Protein AF-A0A431Q309-F1 (afdb_monomer_lite)

Sequence (59 aa):
MYFVFAGENCFAFFYLLSGTGDKPVWAVSGQYKPLAANVDDFDSYDHALRFIMAHAPVQ

Radius of gyration: 11.52 Å; chains: 1; bounding box: 25×20×33 Å

Structure (mmCIF, N/CA/C/O backbone):
data_AF-A0A431Q309-F1
#
_entry.id   AF-A0A431Q309-F1
#
loop_
_atom_site.group_PDB
_atom_site.id
_atom_site.type_symbol
_atom_site.label_atom_id
_atom_site.label_alt_id
_atom_site.label_comp_id
_atom_site.label_asym_id
_atom_site.label_entity_id
_atom_site.label_seq_id
_atom_site.pdbx_PDB_ins_code
_atom_site.Cartn_x
_atom_site.Cartn_y
_atom_site.Cartn_z
_atom_site.occupancy
_atom_site.B_iso_or_equiv
_atom_site.auth_seq_id
_atom_site.auth_comp_id
_atom_site.auth_asym_id
_atom_site.auth_atom_id
_atom_site.pdbx_PDB_model_num
ATOM 1 N N . MET A 1 1 ? 10.878 -4.933 1.903 1.00 78.62 1 MET A N 1
ATOM 2 C CA . MET A 1 1 ? 9.455 -5.035 2.288 1.00 78.62 1 MET A CA 1
ATOM 3 C C . MET A 1 1 ? 9.272 -4.235 3.561 1.00 78.62 1 MET A C 1
ATOM 5 O O . MET A 1 1 ? 10.117 -4.353 4.441 1.00 78.62 1 MET A O 1
ATOM 9 N N . TYR A 1 2 ? 8.230 -3.414 3.627 1.00 82.31 2 TYR A N 1
ATOM 10 C CA . TYR A 1 2 ? 7.939 -2.510 4.736 1.00 82.31 2 TYR A CA 1
ATOM 11 C C . TYR A 1 2 ? 6.511 -2.751 5.218 1.00 82.31 2 TYR A C 1
ATOM 13 O O . TYR A 1 2 ? 5.586 -2.798 4.410 1.00 82.31 2 TYR A O 1
ATOM 21 N N . PHE A 1 3 ? 6.345 -2.920 6.526 1.00 84.06 3 PHE A N 1
ATOM 22 C CA . PHE A 1 3 ? 5.053 -3.165 7.162 1.00 84.06 3 PHE A CA 1
ATOM 23 C C . PHE A 1 3 ? 4.501 -1.871 7.751 1.00 84.06 3 PHE A C 1
ATOM 25 O O . PHE A 1 3 ? 5.259 -1.056 8.278 1.00 84.06 3 PHE A O 1
ATOM 32 N N . VAL A 1 4 ? 3.185 -1.699 7.671 1.00 81.88 4 VAL A N 1
ATOM 33 C CA . VAL A 1 4 ? 2.480 -0.526 8.181 1.00 81.88 4 VAL A CA 1
ATOM 34 C C . VAL A 1 4 ? 1.492 -0.962 9.254 1.00 81.88 4 VAL A C 1
ATOM 36 O O . VAL A 1 4 ? 0.633 -1.824 9.037 1.00 81.88 4 VAL A O 1
ATOM 39 N N . PHE A 1 5 ? 1.645 -0.355 10.427 1.00 83.44 5 PHE A N 1
ATOM 40 C CA . PHE A 1 5 ? 0.903 -0.687 11.634 1.00 83.44 5 PHE A CA 1
ATOM 41 C C . PHE A 1 5 ? -0.020 0.463 12.038 1.00 83.44 5 PHE A C 1
ATOM 43 O O . PHE A 1 5 ? 0.355 1.631 11.943 1.00 83.44 5 PHE A O 1
ATOM 50 N N . ALA A 1 6 ? -1.213 0.116 12.517 1.00 81.69 6 ALA A N 1
ATOM 51 C CA . ALA A 1 6 ? -2.138 1.005 13.206 1.00 81.69 6 ALA A CA 1
ATOM 52 C C . ALA A 1 6 ? -2.304 0.475 14.637 1.00 81.69 6 ALA A C 1
ATOM 54 O O . ALA A 1 6 ? -2.960 -0.545 14.866 1.00 81.69 6 ALA A O 1
ATOM 55 N N . GLY A 1 7 ? -1.634 1.119 15.595 1.00 83.69 7 GLY A N 1
ATOM 56 C CA . GLY A 1 7 ? -1.442 0.546 16.929 1.00 83.69 7 GLY A CA 1
ATOM 57 C C . GLY A 1 7 ? -0.635 -0.754 16.850 1.00 83.69 7 GLY A C 1
ATOM 58 O O . GLY A 1 7 ? 0.449 -0.775 16.271 1.00 83.69 7 GLY A O 1
ATOM 59 N N . GLU A 1 8 ? -1.180 -1.840 17.395 1.00 85.25 8 GLU A N 1
ATOM 60 C CA . GLU A 1 8 ? -0.550 -3.172 17.374 1.00 85.25 8 GLU A CA 1
ATOM 61 C C . GLU A 1 8 ? -0.881 -3.981 16.103 1.00 85.25 8 GLU A C 1
ATOM 63 O O . GLU A 1 8 ? -0.272 -5.018 15.843 1.00 85.25 8 GLU A O 1
ATOM 68 N N . ASN A 1 9 ? -1.819 -3.506 15.276 1.00 82.50 9 ASN A N 1
ATOM 69 C CA . ASN A 1 9 ? -2.306 -4.241 14.112 1.00 82.50 9 ASN A CA 1
ATOM 70 C C . ASN A 1 9 ? -1.535 -3.866 12.842 1.00 82.50 9 ASN A C 1
ATOM 72 O O . ASN A 1 9 ? -1.602 -2.727 12.377 1.00 82.50 9 ASN A O 1
ATOM 76 N N . CYS A 1 10 ? -0.862 -4.840 12.221 1.00 84.38 10 CYS A N 1
ATOM 77 C CA . CYS A 1 10 ? -0.354 -4.694 10.856 1.00 84.38 10 CYS A CA 1
ATOM 78 C C . CYS A 1 10 ? -1.530 -4.744 9.875 1.00 84.38 10 CYS A C 1
ATOM 80 O O . CYS A 1 10 ? -2.116 -5.808 9.661 1.00 84.38 10 CYS A O 1
ATOM 82 N N . PHE A 1 11 ? -1.871 -3.610 9.264 1.00 83.31 11 PHE A N 1
ATOM 83 C CA . PHE A 1 11 ? -3.014 -3.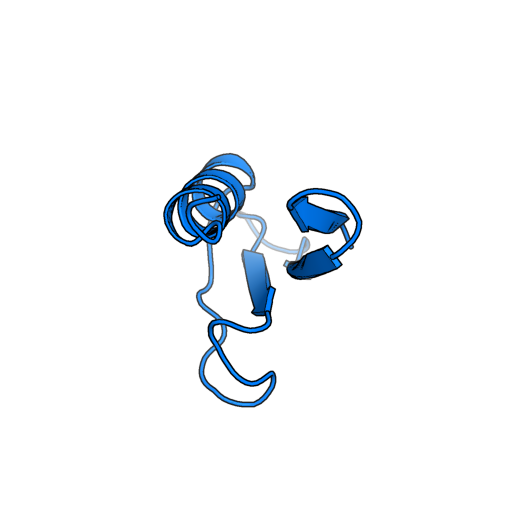523 8.350 1.00 83.31 11 PHE A CA 1
ATOM 84 C C . PHE A 1 11 ? -2.601 -3.467 6.878 1.00 83.31 11 PHE A C 1
ATOM 86 O O . PHE A 1 11 ? -3.426 -3.739 6.010 1.00 83.31 11 PHE A O 1
ATOM 93 N N . ALA A 1 12 ? -1.344 -3.149 6.571 1.00 84.69 12 ALA A N 1
ATOM 94 C CA . ALA A 1 12 ? -0.832 -3.128 5.206 1.00 84.69 12 ALA A CA 1
ATOM 95 C C . ALA A 1 12 ? 0.679 -3.366 5.168 1.00 84.69 12 ALA A C 1
ATOM 97 O O . ALA A 1 12 ? 1.381 -3.234 6.168 1.00 84.69 12 ALA A O 1
ATOM 98 N N . PHE A 1 13 ? 1.192 -3.704 3.995 1.00 83.94 13 PHE A N 1
ATOM 99 C CA . PHE A 1 13 ? 2.614 -3.740 3.704 1.00 83.94 13 PHE A CA 1
ATOM 100 C C . PHE A 1 13 ? 2.853 -3.338 2.252 1.00 83.94 13 PHE A C 1
ATOM 102 O O . PHE A 1 13 ? 1.991 -3.492 1.386 1.00 83.94 13 PHE A O 1
ATOM 109 N N . PHE A 1 14 ? 4.051 -2.843 1.980 1.00 83.56 14 PHE A N 1
ATOM 110 C CA . PHE A 1 14 ? 4.479 -2.510 0.633 1.00 83.56 14 PHE A CA 1
ATOM 111 C C . PHE A 1 14 ? 5.884 -3.022 0.349 1.00 83.56 14 PHE A C 1
ATOM 113 O O . PHE A 1 14 ? 6.713 -3.224 1.246 1.00 83.56 14 PHE A O 1
ATOM 120 N N . TYR A 1 15 ? 6.149 -3.306 -0.916 1.00 81.38 15 TYR A N 1
ATOM 121 C CA . TYR A 1 15 ? 7.383 -3.944 -1.344 1.00 81.38 15 TYR A CA 1
ATOM 122 C C . TYR A 1 15 ? 7.786 -3.481 -2.739 1.00 81.38 15 TYR A C 1
ATOM 124 O O . TYR A 1 15 ? 6.950 -3.139 -3.567 1.00 81.38 15 TYR A O 1
ATOM 132 N N . LEU A 1 16 ? 9.094 -3.448 -2.980 1.00 83.44 16 LEU A N 1
ATOM 133 C CA . LEU A 1 16 ? 9.643 -3.165 -4.297 1.00 83.44 16 LEU A CA 1
ATOM 134 C C . LEU A 1 16 ? 9.453 -4.412 -5.172 1.00 83.44 16 LEU A C 1
ATOM 136 O O . LEU A 1 16 ? 9.984 -5.470 -4.836 1.00 83.44 16 LEU A O 1
ATOM 140 N N . LEU A 1 17 ? 8.698 -4.287 -6.262 1.00 78.75 17 LEU A N 1
ATOM 141 C CA . LEU A 1 17 ? 8.503 -5.347 -7.255 1.00 78.75 17 LEU A CA 1
ATOM 142 C C . LEU A 1 17 ? 9.679 -5.452 -8.216 1.00 78.75 17 LEU A C 1
ATOM 144 O O . LEU A 1 17 ? 10.146 -6.545 -8.521 1.00 78.75 17 LEU A O 1
ATOM 148 N N . SER A 1 18 ? 10.142 -4.305 -8.702 1.00 77.88 18 SER A N 1
ATOM 149 C CA . SER A 1 18 ? 11.269 -4.209 -9.617 1.00 77.88 18 SER A CA 1
ATOM 150 C C . SER A 1 18 ? 12.038 -2.931 -9.329 1.00 77.88 18 SER A C 1
ATOM 152 O O . SER A 1 18 ? 11.467 -1.841 -9.301 1.00 77.88 18 SER A O 1
ATOM 154 N N . GLY A 1 19 ? 13.340 -3.082 -9.097 1.00 67.69 19 GLY A N 1
ATOM 155 C CA . GLY A 1 19 ? 14.303 -1.980 -9.059 1.00 67.69 19 GLY A CA 1
ATOM 156 C C . GLY A 1 19 ? 15.164 -1.906 -10.323 1.00 67.69 19 GLY A C 1
ATOM 157 O O . GLY A 1 19 ? 16.038 -1.052 -10.412 1.00 67.69 19 GLY A O 1
ATOM 158 N N . THR A 1 20 ? 14.959 -2.821 -11.278 1.00 60.84 20 THR A N 1
ATOM 159 C CA . THR A 1 20 ? 15.717 -2.910 -12.531 1.00 60.84 20 THR A CA 1
ATOM 160 C C . THR A 1 20 ? 14.887 -2.313 -13.665 1.00 60.84 20 THR A C 1
ATOM 162 O O . THR A 1 20 ? 14.044 -2.988 -14.254 1.00 60.84 20 THR A O 1
ATOM 165 N N . GLY A 1 21 ? 15.102 -1.024 -13.922 1.00 59.75 21 GLY A N 1
ATOM 166 C CA . GLY A 1 21 ? 14.403 -0.192 -14.903 1.00 59.75 21 GLY A CA 1
ATOM 167 C C . GLY A 1 21 ? 14.530 1.284 -14.511 1.00 59.75 21 GLY A C 1
ATOM 168 O O . GLY A 1 21 ? 14.852 1.574 -13.361 1.00 59.75 21 GLY A O 1
ATOM 169 N N . ASP A 1 22 ? 14.273 2.215 -15.436 1.00 64.56 22 ASP A N 1
ATOM 170 C CA . ASP A 1 22 ? 14.414 3.670 -15.208 1.00 64.56 22 ASP A CA 1
ATOM 171 C C . ASP A 1 22 ? 13.598 4.205 -14.011 1.00 64.56 22 ASP A C 1
ATOM 173 O O . ASP A 1 22 ? 13.832 5.329 -13.561 1.00 64.56 22 ASP A O 1
ATOM 177 N N . LYS A 1 23 ? 12.637 3.426 -13.485 1.00 66.56 23 LYS A N 1
ATOM 178 C CA . LYS A 1 23 ? 11.829 3.776 -12.310 1.00 66.56 23 LYS A CA 1
ATOM 179 C C . LYS A 1 23 ? 11.535 2.556 -11.424 1.00 66.56 23 LYS A C 1
ATOM 181 O O . LYS A 1 23 ? 11.175 1.503 -11.955 1.00 66.56 23 LYS A O 1
ATOM 186 N N . PRO A 1 24 ? 11.646 2.687 -10.089 1.00 75.94 24 PRO A N 1
ATOM 187 C CA . PRO A 1 24 ? 11.274 1.631 -9.157 1.00 75.94 24 PRO A CA 1
ATOM 188 C C . PRO A 1 24 ? 9.755 1.431 -9.147 1.00 75.94 24 PRO A C 1
ATOM 190 O O . PRO A 1 24 ? 9.006 2.401 -9.052 1.00 75.94 24 PRO A O 1
ATOM 193 N N . VAL A 1 25 ? 9.311 0.176 -9.197 1.00 81.19 25 VAL A N 1
ATOM 194 C CA . VAL A 1 25 ? 7.889 -0.183 -9.090 1.00 81.19 25 VAL A CA 1
ATOM 195 C C . VAL A 1 25 ? 7.610 -0.708 -7.693 1.00 81.19 25 VAL A C 1
ATOM 197 O O . VAL A 1 25 ? 8.196 -1.707 -7.266 1.00 81.19 25 VAL A O 1
ATOM 200 N N . TRP A 1 26 ? 6.709 -0.042 -6.984 1.00 82.06 26 TRP A N 1
ATOM 201 C CA . TRP A 1 26 ? 6.285 -0.408 -5.641 1.00 82.06 26 TRP A CA 1
ATOM 202 C C . TRP A 1 26 ? 4.887 -1.009 -5.670 1.00 82.06 26 TRP A C 1
ATOM 204 O O . TRP A 1 26 ? 3.982 -0.434 -6.260 1.00 82.06 26 TRP A O 1
ATOM 214 N N . ALA A 1 27 ? 4.724 -2.134 -4.986 1.00 80.31 27 ALA A N 1
ATOM 215 C CA . ALA A 1 27 ? 3.455 -2.802 -4.755 1.00 80.31 27 ALA A CA 1
ATOM 216 C C . ALA A 1 27 ? 2.977 -2.576 -3.329 1.00 80.31 27 ALA A C 1
ATOM 218 O O . ALA A 1 27 ? 3.784 -2.535 -2.396 1.00 80.31 27 ALA A O 1
ATOM 219 N N . VAL A 1 28 ? 1.659 -2.543 -3.152 1.00 79.12 28 VAL A N 1
ATOM 220 C CA . VAL A 1 28 ? 1.023 -2.445 -1.841 1.00 79.12 28 VAL A CA 1
ATOM 221 C C . VAL A 1 28 ? -0.064 -3.507 -1.692 1.00 79.12 28 VAL A C 1
ATOM 223 O O . VAL A 1 28 ? -0.837 -3.749 -2.614 1.00 79.12 28 VAL A O 1
ATOM 226 N N . SER A 1 29 ? -0.128 -4.141 -0.522 1.00 80.06 29 SER A N 1
ATOM 227 C CA . SER A 1 29 ? -1.159 -5.112 -0.150 1.00 80.06 29 SER A CA 1
ATOM 228 C C . SER A 1 29 ? -1.541 -4.938 1.320 1.00 80.06 29 SER A C 1
ATOM 230 O O . SER A 1 29 ? -0.736 -4.480 2.129 1.00 80.06 29 SER A O 1
ATOM 232 N N . GLY A 1 30 ? -2.752 -5.330 1.713 1.00 78.69 30 GLY A N 1
ATOM 233 C CA . GLY A 1 30 ? -3.181 -5.177 3.103 1.00 78.69 30 GLY A CA 1
ATOM 234 C C . GLY A 1 30 ? -4.597 -5.655 3.376 1.00 78.69 30 GLY A C 1
ATOM 235 O O . GLY A 1 30 ? -5.255 -6.235 2.525 1.00 78.69 30 GLY A O 1
ATOM 236 N N . GLN A 1 31 ? -5.099 -5.378 4.573 1.00 73.88 31 GLN A N 1
ATOM 237 C CA . GLN A 1 31 ? -6.478 -5.669 4.968 1.00 73.88 31 GLN A CA 1
ATOM 238 C C . GLN A 1 31 ? -7.504 -4.969 4.066 1.00 73.88 31 GLN A C 1
ATOM 240 O O . GLN A 1 31 ? -8.602 -5.483 3.876 1.00 73.88 31 GLN A O 1
ATOM 245 N N . TYR A 1 32 ? -7.137 -3.833 3.467 1.00 68.75 32 TYR A N 1
ATOM 246 C CA . TYR A 1 32 ? -7.996 -3.091 2.545 1.00 68.75 32 TYR A CA 1
ATOM 247 C C . TYR A 1 32 ? -8.053 -3.707 1.129 1.00 68.75 32 TYR A C 1
ATOM 249 O O . TYR A 1 32 ? -8.906 -3.310 0.335 1.00 68.75 32 TYR A O 1
ATOM 257 N N . LYS A 1 33 ? -7.170 -4.666 0.788 1.00 66.81 33 LYS A N 1
ATOM 258 C CA . LYS A 1 33 ? -7.116 -5.308 -0.537 1.00 66.81 33 LYS A CA 1
ATOM 259 C C . LYS A 1 33 ? -6.491 -6.715 -0.471 1.00 66.81 33 LYS A C 1
ATOM 261 O O . LYS A 1 33 ? -5.315 -6.830 -0.125 1.00 66.81 33 LYS A O 1
ATOM 266 N N . PRO A 1 34 ? -7.219 -7.794 -0.825 1.00 58.31 34 PRO A N 1
ATOM 267 C CA . PRO A 1 34 ? -6.650 -9.138 -0.820 1.00 58.31 34 PRO A CA 1
ATOM 268 C C . PRO A 1 34 ? -5.449 -9.240 -1.772 1.00 58.31 34 PRO A C 1
ATOM 270 O O . PRO A 1 34 ? -5.487 -8.709 -2.877 1.00 58.31 34 PRO A O 1
ATOM 273 N N . LEU A 1 35 ? -4.418 -9.985 -1.353 1.00 56.94 35 LEU A N 1
ATOM 274 C CA . L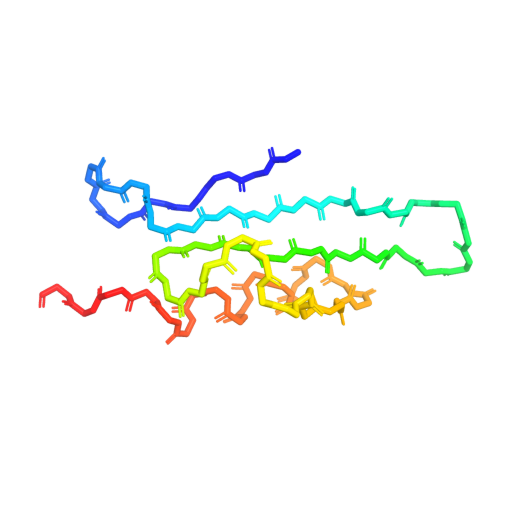EU A 1 35 ? -3.099 -10.148 -2.002 1.00 56.94 35 LEU 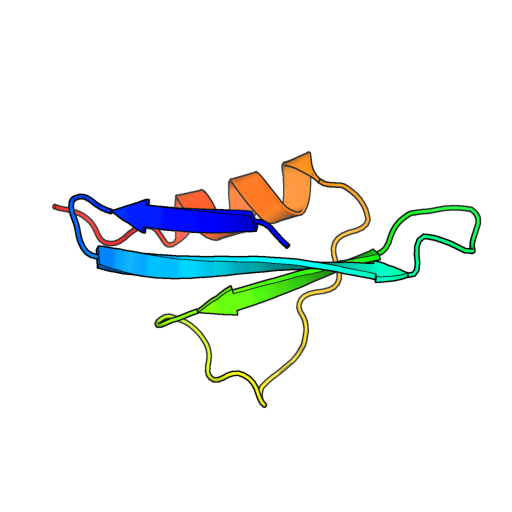A CA 1
ATOM 275 C C . LEU A 1 35 ? -3.150 -10.508 -3.504 1.00 56.94 35 LEU A C 1
ATOM 277 O O . L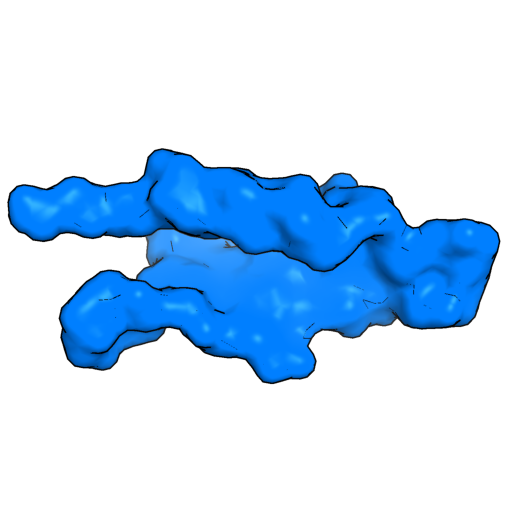EU A 1 35 ? -2.177 -10.306 -4.222 1.00 56.94 35 LEU A O 1
ATOM 281 N N . ALA A 1 36 ? -4.276 -11.058 -3.968 1.00 51.53 36 ALA A N 1
ATOM 282 C CA . ALA A 1 36 ? -4.506 -11.500 -5.342 1.00 51.53 36 ALA A CA 1
ATOM 283 C C . ALA A 1 36 ? -5.215 -10.461 -6.237 1.00 51.53 36 ALA A C 1
ATOM 285 O O . ALA A 1 36 ? -5.367 -10.695 -7.433 1.00 51.53 36 ALA A O 1
ATOM 286 N N . ALA A 1 37 ? -5.673 -9.334 -5.685 1.00 52.38 37 ALA A N 1
ATOM 287 C CA . ALA A 1 37 ? -6.405 -8.315 -6.425 1.00 52.38 37 ALA A CA 1
ATOM 288 C C . ALA A 1 37 ? -5.502 -7.104 -6.666 1.00 52.38 37 ALA A C 1
ATOM 290 O O . ALA A 1 37 ? -5.279 -6.327 -5.751 1.00 52.38 37 ALA A O 1
ATOM 291 N N . ASN A 1 38 ? -5.037 -6.951 -7.909 1.00 53.75 38 ASN A N 1
ATOM 292 C CA . ASN A 1 38 ? -4.386 -5.770 -8.485 1.00 53.75 38 ASN A CA 1
ATOM 293 C C . ASN A 1 38 ? -3.253 -5.176 -7.642 1.00 53.75 38 ASN A C 1
ATOM 295 O O . ASN A 1 38 ? -3.483 -4.464 -6.668 1.00 53.75 38 ASN A O 1
ATOM 299 N N . VAL A 1 39 ? -2.014 -5.375 -8.074 1.00 58.88 39 VAL A N 1
ATOM 300 C CA . VAL A 1 39 ? -0.940 -4.521 -7.586 1.00 58.88 39 VAL A CA 1
ATOM 301 C C . VAL A 1 39 ? -1.250 -3.091 -8.027 1.00 58.88 39 VAL A C 1
ATOM 303 O O . VAL A 1 39 ? -1.368 -2.825 -9.220 1.00 58.88 39 VAL A O 1
ATOM 306 N N . ASP A 1 40 ? -1.444 -2.184 -7.072 1.00 65.62 40 ASP A N 1
ATOM 307 C CA . ASP A 1 40 ? -1.337 -0.766 -7.391 1.00 65.62 40 ASP A CA 1
ATOM 308 C C . ASP A 1 40 ? 0.163 -0.500 -7.561 1.00 65.62 40 ASP A C 1
ATOM 310 O O . ASP A 1 40 ? 0.917 -0.549 -6.587 1.00 65.62 40 ASP A O 1
ATOM 314 N N . ASP A 1 41 ? 0.596 -0.357 -8.813 1.00 71.19 41 ASP A N 1
ATOM 315 C CA . ASP A 1 41 ? 1.986 -0.089 -9.169 1.00 71.19 41 ASP A CA 1
ATOM 316 C C . ASP A 1 41 ? 2.268 1.401 -8.957 1.00 71.19 41 ASP A C 1
ATOM 318 O O . ASP A 1 41 ? 1.728 2.261 -9.657 1.00 71.19 41 ASP A O 1
ATOM 322 N N . PHE A 1 42 ? 3.127 1.719 -7.991 1.00 78.31 42 PHE A N 1
ATOM 323 C CA . PHE A 1 42 ? 3.569 3.088 -7.739 1.00 78.31 42 PHE A CA 1
ATOM 324 C C . PHE A 1 42 ? 4.989 3.296 -8.262 1.00 78.31 42 PHE A C 1
ATOM 326 O O . PHE A 1 42 ? 5.886 2.492 -8.012 1.00 78.31 42 PHE A O 1
ATOM 333 N N . ASP A 1 43 ? 5.205 4.419 -8.940 1.00 81.25 43 ASP A N 1
ATOM 334 C CA . ASP A 1 43 ? 6.499 4.832 -9.493 1.00 81.25 43 ASP A CA 1
ATOM 335 C C . ASP A 1 43 ? 7.436 5.481 -8.459 1.00 81.25 43 ASP A C 1
ATOM 337 O O . ASP A 1 43 ? 8.586 5.807 -8.763 1.00 81.25 43 ASP A O 1
ATOM 341 N N . SER A 1 44 ? 6.953 5.683 -7.229 1.00 81.19 44 SER A N 1
ATOM 342 C CA . SER A 1 44 ? 7.734 6.220 -6.121 1.00 81.19 44 SER A CA 1
ATOM 343 C C . SER A 1 44 ? 7.305 5.647 -4.773 1.00 81.19 44 SER A C 1
ATOM 345 O O . SER A 1 44 ? 6.138 5.317 -4.540 1.00 81.19 44 SER A O 1
ATOM 347 N N . TYR A 1 45 ? 8.273 5.595 -3.859 1.00 79.75 45 TYR A N 1
ATOM 348 C CA . TYR A 1 45 ? 8.053 5.236 -2.460 1.00 79.75 45 TYR A CA 1
ATOM 349 C C . TYR A 1 45 ? 7.011 6.152 -1.800 1.00 79.75 45 TYR A C 1
ATOM 351 O O . TYR A 1 45 ? 6.090 5.673 -1.142 1.00 79.75 45 TYR A O 1
ATOM 359 N N . ASP A 1 46 ? 7.120 7.467 -2.014 1.00 85.19 46 ASP A N 1
ATOM 360 C CA . ASP A 1 46 ? 6.239 8.453 -1.385 1.00 85.19 46 ASP A CA 1
ATOM 361 C C . ASP A 1 46 ? 4.785 8.314 -1.848 1.00 85.19 46 ASP A C 1
ATOM 363 O O . ASP A 1 46 ? 3.865 8.491 -1.047 1.00 85.19 46 ASP A O 1
ATOM 367 N N . HIS A 1 47 ? 4.556 7.967 -3.120 1.00 85.19 47 HIS A N 1
ATOM 368 C CA . HIS A 1 47 ? 3.213 7.684 -3.630 1.00 85.19 47 HIS A CA 1
ATOM 369 C C . HIS A 1 47 ? 2.608 6.441 -2.972 1.00 85.19 47 HIS A C 1
ATOM 371 O O . HIS A 1 47 ? 1.485 6.518 -2.468 1.00 85.19 47 HIS A O 1
ATOM 377 N N . ALA A 1 48 ? 3.363 5.340 -2.901 1.00 82.19 48 ALA A N 1
ATOM 378 C CA . ALA A 1 48 ? 2.915 4.118 -2.232 1.00 82.19 48 ALA A CA 1
ATOM 379 C C . ALA A 1 48 ? 2.594 4.370 -0.748 1.00 82.19 48 ALA A C 1
ATOM 381 O O . ALA A 1 48 ? 1.557 3.937 -0.243 1.00 82.19 48 ALA A O 1
ATOM 382 N N . LEU A 1 49 ? 3.449 5.128 -0.052 1.00 82.88 49 LEU A N 1
ATOM 383 C CA . LEU A 1 49 ? 3.265 5.448 1.361 1.00 82.88 49 LEU A CA 1
ATOM 384 C C . LEU A 1 49 ? 2.019 6.308 1.599 1.00 82.88 49 LEU A C 1
ATOM 386 O O . LEU A 1 49 ? 1.209 5.985 2.467 1.00 82.88 49 LEU A O 1
ATOM 390 N N . ARG A 1 50 ? 1.837 7.386 0.825 1.00 84.69 50 ARG A N 1
ATOM 391 C CA . ARG A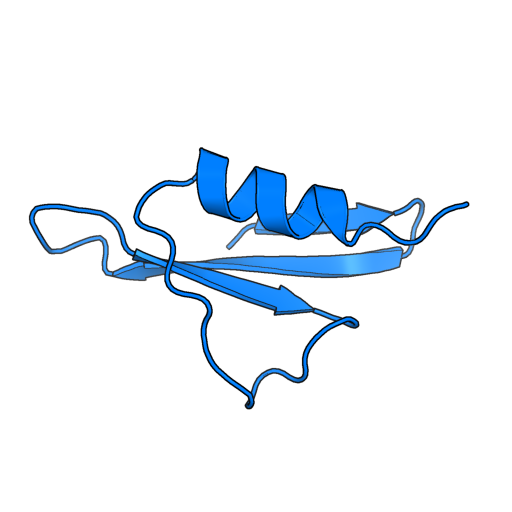 1 50 ? 0.650 8.252 0.936 1.00 84.69 50 ARG A CA 1
ATOM 392 C C . ARG A 1 50 ? -0.636 7.475 0.685 1.00 84.69 50 ARG A C 1
ATOM 394 O O . ARG A 1 50 ? -1.608 7.677 1.409 1.00 84.69 50 ARG A O 1
ATOM 401 N N . PHE A 1 51 ? -0.628 6.575 -0.299 1.00 83.12 51 PHE A N 1
ATOM 402 C CA . PHE A 1 51 ? -1.775 5.727 -0.597 1.00 83.12 51 PHE A CA 1
ATOM 403 C C . PHE A 1 51 ? -2.154 4.838 0.595 1.00 83.12 51 PHE A C 1
ATOM 405 O O . PHE A 1 51 ? -3.316 4.822 0.991 1.00 83.12 51 PHE A O 1
ATOM 412 N N . ILE A 1 52 ? -1.190 4.155 1.221 1.00 81.06 52 ILE A N 1
ATOM 413 C CA . ILE A 1 52 ? -1.459 3.303 2.395 1.00 81.06 52 ILE A CA 1
ATOM 414 C C . ILE A 1 52 ? -1.97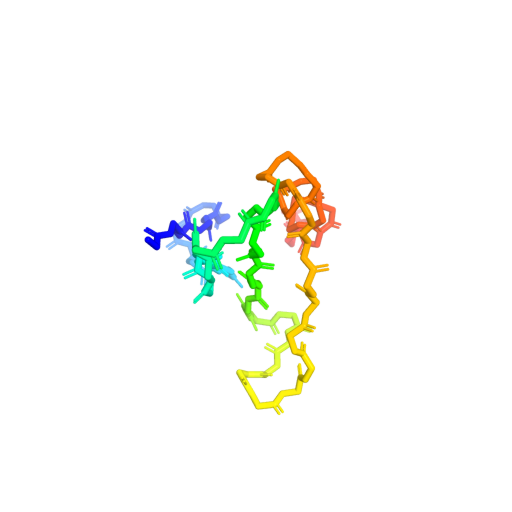8 4.115 3.571 1.00 81.06 52 ILE A C 1
ATOM 416 O O . ILE A 1 52 ? -2.933 3.708 4.228 1.00 81.06 52 ILE A O 1
ATOM 420 N N . MET A 1 53 ? -1.351 5.260 3.842 1.00 80.81 53 MET A N 1
ATOM 421 C CA . MET A 1 53 ? -1.715 6.103 4.980 1.00 80.81 53 MET A CA 1
ATOM 422 C C . MET A 1 53 ? -3.128 6.674 4.839 1.00 80.81 53 MET A C 1
ATOM 424 O O . MET A 1 53 ? -3.826 6.808 5.838 1.00 80.81 53 MET A O 1
ATOM 428 N N . ALA A 1 54 ? -3.590 6.938 3.613 1.00 82.44 54 ALA A N 1
ATOM 429 C CA . ALA A 1 54 ? -4.976 7.334 3.356 1.00 82.44 54 ALA A CA 1
ATOM 430 C C . ALA A 1 54 ? -6.001 6.223 3.665 1.00 82.44 54 ALA A C 1
ATOM 432 O O . ALA A 1 54 ? -7.169 6.523 3.891 1.00 82.44 54 ALA A O 1
ATOM 433 N N . HIS A 1 55 ? -5.570 4.958 3.693 1.00 79.88 55 HIS A N 1
ATOM 434 C CA . HIS A 1 55 ? -6.397 3.795 4.029 1.00 79.88 55 HIS A CA 1
ATOM 435 C C . HIS A 1 55 ? -6.163 3.294 5.458 1.00 79.88 55 HIS A C 1
ATOM 437 O O . HIS A 1 55 ? -6.644 2.216 5.815 1.00 79.88 55 HIS A O 1
ATOM 443 N N . ALA A 1 56 ? -5.412 4.039 6.275 1.00 75.56 56 ALA A N 1
ATOM 444 C CA . ALA A 1 56 ? -5.242 3.693 7.674 1.00 75.56 56 ALA A CA 1
ATOM 445 C C . ALA A 1 56 ? -6.622 3.642 8.357 1.00 75.56 56 ALA A C 1
ATOM 447 O O . ALA A 1 56 ? -7.416 4.574 8.187 1.00 75.56 56 ALA A O 1
ATOM 448 N N . PRO A 1 57 ? -6.941 2.569 9.103 1.00 69.31 57 PRO A N 1
ATOM 449 C CA . PRO A 1 57 ? -8.197 2.501 9.833 1.00 69.31 57 PRO A CA 1
ATOM 450 C C . PRO A 1 57 ? -8.269 3.676 10.814 1.00 69.31 57 PRO A C 1
ATOM 452 O O . PRO A 1 57 ? -7.330 3.916 11.576 1.00 69.31 57 PRO A O 1
ATOM 455 N N . VAL A 1 58 ? -9.368 4.430 10.759 1.00 66.38 58 VAL A N 1
ATOM 456 C CA . VAL A 1 58 ? -9.639 5.511 11.714 1.00 66.38 58 VAL A CA 1
ATOM 457 C C . VAL A 1 58 ? -9.793 4.869 13.095 1.00 66.38 58 VAL A C 1
ATOM 459 O O . VAL A 1 58 ? -10.524 3.885 13.219 1.00 66.38 58 VAL A O 1
ATOM 462 N N . GLN A 1 59 ? -9.049 5.379 14.081 1.00 53.69 59 GLN A N 1
ATOM 463 C CA . GLN A 1 59 ? -9.092 4.909 15.472 1.00 53.69 59 GLN A CA 1
ATOM 464 C C . GLN A 1 59 ? -10.474 5.090 16.100 1.00 53.69 59 GLN A C 1
ATOM 466 O O . GLN A 1 59 ? -11.109 6.135 15.828 1.00 53.69 59 GLN A O 1
#

pLDDT: mean 75.47, std 9.92, range [51.53, 85.25]

Secondary structure (DSSP, 8-state):
-EEEEETTEEEEEEEEEE-SSSS-EEEEEETTB-TTS----BSSHHHHHHHHHHTSPP-

Foldseek 3Di:
DAFDDDVPDGFKDKDFPDPPDPFTWMFIDGVVHHPPPDTPTDRDPVVNVVVVVVVRDDD